Protein AF-A0A833ZMR7-F1 (afdb_monomer_lite)

InterPro domains:
  IPR009828 CYRIA/CYRIB, Rac1 binding domain [PF07159] (13-97)
  IPR039789 CYFIP-related Rac1 interactor [PTHR12422] (12-101)

Structure (mmCIF, N/CA/C/O backbone):
data_AF-A0A833ZMR7-F1
#
_entry.id   AF-A0A833ZMR7-F1
#
loop_
_atom_site.group_PDB
_atom_site.id
_atom_site.type_symbol
_atom_site.label_atom_id
_atom_site.label_alt_id
_atom_site.label_comp_id
_atom_site.label_asym_id
_atom_site.label_entity_id
_atom_site.label_seq_id
_atom_site.pdbx_PDB_ins_code
_atom_site.Cartn_x
_atom_site.Cartn_y
_atom_site.Cartn_z
_atom_site.occupancy
_atom_site.B_iso_or_equiv
_atom_site.auth_seq_id
_atom_site.auth_comp_id
_atom_site.auth_asym_id
_atom_site.auth_atom_id
_atom_site.pdbx_PDB_model_num
ATOM 1 N N . MET A 1 1 ? -14.066 -38.125 15.976 1.00 39.22 1 MET A N 1
ATOM 2 C CA . MET A 1 1 ? -12.750 -37.882 15.349 1.00 39.22 1 MET A CA 1
ATOM 3 C C . MET A 1 1 ? -12.766 -36.469 14.788 1.00 39.22 1 MET A C 1
ATOM 5 O O . MET A 1 1 ? -13.268 -36.261 13.694 1.00 39.22 1 MET A O 1
ATOM 9 N N . CYS A 1 2 ? -12.349 -35.480 15.581 1.00 38.41 2 CYS A N 1
ATOM 10 C CA . CYS A 1 2 ? -12.298 -34.091 15.128 1.00 38.41 2 CYS A CA 1
ATOM 11 C C . CYS A 1 2 ? -11.053 -33.924 14.257 1.00 38.41 2 CYS A C 1
ATOM 13 O O . CYS A 1 2 ? -9.941 -33.856 14.776 1.00 38.41 2 CYS A O 1
ATOM 15 N N . GLY A 1 3 ? -11.242 -33.930 12.938 1.00 41.03 3 GLY A N 1
ATOM 16 C CA . GLY A 1 3 ? -10.192 -33.584 11.991 1.00 41.03 3 GLY A CA 1
ATOM 17 C C . GLY A 1 3 ? -9.823 -32.121 12.186 1.00 41.03 3 GLY A C 1
ATOM 18 O O . GLY A 1 3 ? -10.593 -31.234 11.832 1.00 41.03 3 GLY A O 1
ATOM 19 N N . VAL A 1 4 ? -8.668 -31.879 12.796 1.00 49.50 4 VAL A N 1
ATOM 20 C CA . VAL A 1 4 ? -8.034 -30.562 12.812 1.00 49.50 4 VAL A CA 1
ATOM 21 C C . VAL A 1 4 ? -7.742 -30.169 11.361 1.00 49.50 4 VAL A C 1
ATOM 23 O O . VAL A 1 4 ? -7.009 -30.890 10.686 1.00 49.50 4 VAL A O 1
ATOM 26 N N . PRO A 1 5 ? -8.319 -29.079 10.828 1.00 48.12 5 PRO A N 1
ATOM 27 C CA . PRO A 1 5 ? -7.970 -28.630 9.496 1.00 48.12 5 PRO A CA 1
ATOM 28 C C . PRO A 1 5 ? -6.562 -28.038 9.562 1.00 48.12 5 PRO A C 1
ATOM 30 O O . PRO A 1 5 ? -6.267 -27.127 10.334 1.00 48.12 5 PRO A O 1
ATOM 33 N N . HIS A 1 6 ? -5.675 -28.613 8.764 1.00 45.72 6 HIS A N 1
ATOM 34 C CA . HIS A 1 6 ? -4.319 -28.139 8.562 1.00 45.72 6 HIS A CA 1
ATOM 35 C C . HIS A 1 6 ? -4.414 -26.722 7.970 1.00 45.72 6 HIS A C 1
ATOM 37 O O . HIS A 1 6 ? -5.144 -26.548 6.989 1.00 45.72 6 HIS A O 1
ATOM 43 N N . PRO A 1 7 ? -3.728 -25.702 8.514 1.00 48.50 7 PRO A N 1
ATOM 44 C CA . PRO A 1 7 ? -3.790 -24.377 7.924 1.00 48.50 7 PRO A CA 1
ATOM 45 C C . PRO A 1 7 ? -2.992 -24.397 6.613 1.00 48.50 7 PRO A C 1
ATOM 47 O O . PRO A 1 7 ? -1.795 -24.702 6.640 1.00 48.50 7 PRO A O 1
ATOM 50 N N . PRO A 1 8 ? -3.586 -24.061 5.452 1.00 45.00 8 PRO A N 1
ATOM 51 C CA . PRO A 1 8 ? -2.768 -23.606 4.347 1.00 45.00 8 PRO A CA 1
ATOM 52 C C . PRO A 1 8 ? -2.078 -22.325 4.817 1.00 45.00 8 PRO A C 1
ATOM 54 O O . PRO A 1 8 ? -2.690 -21.453 5.434 1.00 45.00 8 PRO A O 1
ATOM 57 N N . MET A 1 9 ? -0.781 -22.227 4.546 1.00 44.62 9 MET A N 1
ATOM 58 C CA . MET A 1 9 ? 0.060 -21.056 4.783 1.00 44.62 9 MET A CA 1
ATOM 59 C C . MET A 1 9 ? -0.340 -19.925 3.813 1.00 44.62 9 MET A C 1
ATOM 61 O O . MET A 1 9 ? 0.447 -19.446 3.004 1.00 44.62 9 MET A O 1
ATOM 65 N N . SER A 1 10 ? -1.614 -19.544 3.832 1.00 43.25 10 SER A N 1
ATOM 66 C CA . SER A 1 10 ? -2.169 -18.406 3.127 1.00 43.25 10 SER A CA 1
ATOM 67 C C . SER A 1 10 ? -2.203 -17.258 4.118 1.00 43.25 10 SER A C 1
ATOM 69 O O . SER A 1 10 ? -3.093 -17.174 4.963 1.00 43.25 10 SER A O 1
ATOM 71 N N . PHE A 1 11 ? -1.216 -16.374 4.002 1.00 44.28 11 PHE A N 1
ATOM 72 C CA . PHE A 1 11 ? -1.238 -15.018 4.542 1.00 44.28 11 PHE A CA 1
ATOM 73 C C . PHE A 1 11 ? -2.328 -14.217 3.805 1.00 44.28 11 PHE A C 1
ATOM 75 O O . PHE A 1 11 ? -2.063 -13.279 3.065 1.00 44.28 11 PHE A O 1
ATOM 82 N N . LEU A 1 12 ? -3.574 -14.667 3.915 1.00 45.09 12 LEU A N 1
ATOM 83 C CA . LEU A 1 12 ? -4.746 -13.896 3.557 1.00 45.09 12 LEU A CA 1
ATOM 84 C C . LEU A 1 12 ? -5.194 -13.229 4.854 1.00 45.09 12 LEU A C 1
ATOM 86 O O . LEU A 1 12 ? -5.397 -13.938 5.844 1.00 45.09 12 LEU A O 1
ATOM 90 N N . PRO A 1 13 ? -5.386 -11.900 4.887 1.00 42.31 13 PRO A N 1
ATOM 91 C CA . PRO A 1 13 ? -6.137 -11.268 5.955 1.00 42.31 13 PRO A CA 1
ATOM 92 C C . PRO A 1 13 ? -7.610 -11.646 5.753 1.00 42.31 13 PRO A C 1
ATOM 94 O O . PRO A 1 13 ? -8.444 -10.851 5.325 1.00 42.31 13 PRO A O 1
ATOM 97 N N . SER A 1 14 ? -7.930 -12.913 5.999 1.00 44.56 14 SER A N 1
ATOM 98 C CA . SER A 1 14 ? -9.295 -13.383 6.098 1.00 44.56 14 SER A CA 1
ATOM 99 C C . SER A 1 14 ? -9.947 -12.647 7.262 1.00 44.56 14 SER A C 1
ATOM 101 O O . SER A 1 14 ? -9.350 -12.444 8.320 1.00 44.56 14 SER A O 1
ATOM 103 N N . ARG A 1 15 ? -11.201 -12.265 7.039 1.00 44.72 15 ARG A N 1
ATOM 104 C CA . ARG A 1 15 ? -12.160 -11.579 7.921 1.00 44.72 15 ARG A CA 1
ATOM 105 C C . ARG A 1 15 ? -12.158 -12.007 9.407 1.00 44.72 15 ARG A C 1
ATOM 107 O O . ARG A 1 15 ? -12.680 -11.277 10.241 1.00 44.72 15 ARG A O 1
ATOM 114 N N . GLU A 1 16 ? -11.548 -13.140 9.742 1.00 43.72 16 GLU A N 1
ATOM 115 C CA . GLU A 1 16 ? -11.330 -13.662 11.096 1.00 43.72 16 GLU A CA 1
ATOM 116 C C . GLU A 1 16 ? -10.379 -12.824 11.971 1.00 43.72 16 GLU A C 1
ATOM 118 O O . GLU A 1 16 ? -10.527 -12.828 13.193 1.00 43.72 16 GLU A O 1
ATOM 123 N N . TYR A 1 17 ? -9.465 -12.032 11.393 1.00 47.81 17 TYR A N 1
ATOM 124 C CA . TYR A 1 17 ? -8.554 -11.189 12.191 1.00 47.81 17 TYR A CA 1
ATOM 125 C C . TYR A 1 17 ? -9.291 -10.088 12.980 1.00 47.81 17 TYR A C 1
ATOM 127 O O . TYR A 1 17 ? -8.854 -9.679 14.055 1.00 47.81 17 TYR A O 1
ATOM 135 N N . ARG A 1 18 ? -10.456 -9.649 12.481 1.00 43.94 18 ARG A N 1
ATOM 136 C CA . ARG A 1 18 ? -11.278 -8.580 13.076 1.00 43.94 18 ARG A CA 1
ATOM 137 C C . ARG A 1 18 ? -12.052 -9.033 14.320 1.00 43.94 18 ARG A C 1
ATOM 139 O O . ARG A 1 18 ? -12.535 -8.191 15.062 1.00 43.94 18 ARG A O 1
ATOM 146 N N . SER A 1 19 ? -12.177 -10.345 14.550 1.00 47.22 19 SER A N 1
ATOM 147 C CA . SER A 1 19 ? -12.944 -10.888 15.682 1.00 47.22 19 SER A CA 1
ATOM 148 C C . SER A 1 19 ? -12.088 -11.212 16.911 1.00 47.22 19 SER A C 1
ATOM 150 O O . SER A 1 19 ? -12.650 -11.479 17.970 1.00 47.22 19 SER A O 1
ATOM 152 N N . ARG A 1 20 ? -10.749 -11.207 16.794 1.00 50.31 20 ARG A N 1
ATOM 153 C CA . ARG A 1 20 ? -9.830 -11.460 17.924 1.00 50.31 20 ARG A CA 1
ATOM 154 C C . ARG A 1 20 ? -9.206 -10.206 18.531 1.00 50.31 20 ARG A C 1
ATOM 156 O O . ARG A 1 20 ? -8.735 -10.271 19.660 1.00 50.31 20 ARG A O 1
ATOM 163 N N . PHE A 1 21 ? -9.208 -9.086 17.813 1.00 52.56 21 PHE A N 1
ATOM 164 C CA . PHE A 1 21 ? -8.584 -7.842 18.256 1.00 52.56 21 PHE A CA 1
ATOM 165 C C . PHE A 1 21 ? -9.627 -6.728 18.324 1.00 52.56 21 PHE A C 1
ATOM 167 O O . PHE A 1 21 ? -9.876 -6.030 17.348 1.00 52.56 21 PHE A O 1
ATOM 174 N N . THR A 1 22 ? -10.252 -6.586 19.491 1.00 54.78 22 THR A N 1
ATOM 175 C CA . THR A 1 22 ? -11.238 -5.531 19.783 1.00 54.78 22 THR A CA 1
ATOM 176 C C . THR A 1 22 ? -10.581 -4.221 20.237 1.00 54.78 22 THR A C 1
ATOM 178 O O . THR A 1 22 ? -11.261 -3.208 20.349 1.00 54.78 22 THR A O 1
ATOM 181 N N . ASN A 1 23 ? -9.268 -4.227 20.497 1.00 68.31 23 ASN A N 1
ATOM 182 C CA . ASN A 1 23 ? -8.525 -3.053 20.957 1.00 68.31 23 ASN A CA 1
ATOM 183 C C . ASN A 1 23 ? -8.034 -2.202 19.780 1.00 68.31 23 ASN A C 1
ATOM 185 O O . ASN A 1 23 ? -7.192 -2.646 18.994 1.00 68.31 23 ASN A O 1
ATOM 189 N N . GLU A 1 24 ? -8.501 -0.953 19.711 1.00 73.62 24 GLU A N 1
ATOM 190 C CA . GLU A 1 24 ? -8.081 0.050 18.719 1.00 73.62 24 GLU A CA 1
ATOM 191 C C . GLU A 1 24 ? -6.561 0.264 18.671 1.00 73.62 24 GLU A C 1
ATOM 193 O O . GLU A 1 24 ? -5.993 0.443 17.590 1.00 73.62 24 GLU A O 1
ATOM 198 N N . GLU A 1 25 ? -5.876 0.190 19.816 1.00 78.44 25 GLU A N 1
ATOM 199 C CA . GLU A 1 25 ? -4.413 0.298 19.879 1.00 78.44 25 GLU A CA 1
ATOM 200 C C . GLU A 1 25 ? -3.723 -0.849 19.137 1.00 78.44 25 GLU A C 1
ATOM 202 O O . GLU A 1 25 ? -2.791 -0.629 18.358 1.00 78.44 25 GLU A O 1
ATOM 207 N N . THR A 1 26 ? -4.208 -2.080 19.318 1.00 83.69 26 THR A N 1
ATOM 208 C CA . THR A 1 26 ? -3.646 -3.248 18.635 1.00 83.69 26 THR A CA 1
ATOM 209 C C . THR A 1 26 ? -3.928 -3.198 17.140 1.00 83.69 26 THR A C 1
ATOM 211 O O . THR A 1 26 ? -3.043 -3.503 16.345 1.00 83.69 26 THR A O 1
ATOM 214 N N . VAL A 1 27 ? -5.123 -2.750 16.743 1.00 81.69 27 VAL A N 1
ATOM 215 C CA . VAL A 1 27 ? -5.462 -2.544 15.328 1.00 81.69 27 VAL A CA 1
ATOM 216 C C . VAL A 1 27 ? -4.528 -1.504 14.709 1.00 81.69 27 VAL A C 1
ATOM 218 O O . VAL A 1 27 ? -3.902 -1.781 13.687 1.00 81.69 27 VAL A O 1
ATOM 221 N N . SER A 1 28 ? -4.346 -0.353 15.358 1.00 84.31 28 SER A N 1
ATOM 222 C CA . SER A 1 28 ? -3.438 0.706 14.896 1.00 84.31 28 SER A CA 1
ATOM 223 C C . SER A 1 28 ? -1.994 0.220 14.758 1.00 84.31 28 SER A C 1
ATOM 225 O O . SER A 1 28 ? -1.319 0.537 13.774 1.00 84.31 28 SER A O 1
ATOM 227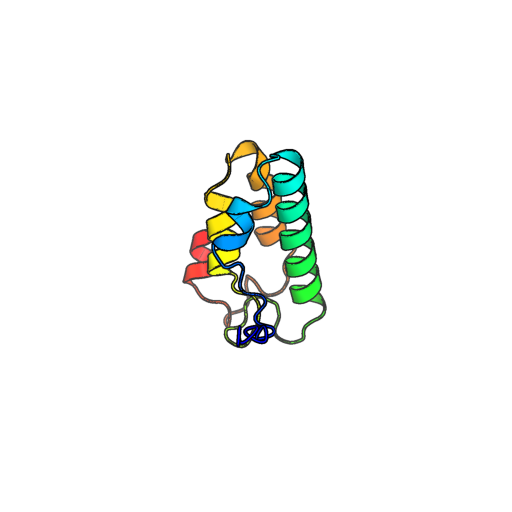 N N . PHE A 1 29 ? -1.518 -0.590 15.707 1.00 87.06 29 PHE A N 1
ATOM 228 C CA . PHE A 1 29 ? -0.202 -1.217 15.630 1.00 87.06 29 PHE A CA 1
ATOM 229 C C . PHE A 1 29 ? -0.104 -2.189 14.448 1.00 87.06 29 PHE A C 1
ATOM 231 O O . PHE A 1 29 ? 0.822 -2.087 13.643 1.00 87.06 29 PHE A O 1
ATOM 238 N N . CYS A 1 30 ? -1.083 -3.081 14.280 1.00 87.19 30 CYS A N 1
ATOM 239 C CA . CYS A 1 30 ? -1.117 -4.026 13.168 1.00 87.19 30 CYS A CA 1
ATOM 240 C C . CYS A 1 30 ? -1.154 -3.325 11.804 1.00 87.19 30 CYS A C 1
ATOM 242 O O . CYS A 1 30 ? -0.464 -3.768 10.890 1.00 87.19 30 CYS A O 1
ATOM 244 N N . LEU A 1 31 ? -1.891 -2.220 11.660 1.00 88.31 31 LEU A N 1
ATOM 245 C CA . LEU A 1 31 ? -1.930 -1.438 10.418 1.00 88.31 31 LEU A CA 1
ATOM 246 C C . LEU A 1 31 ? -0.562 -0.835 10.084 1.00 88.31 31 LEU A C 1
ATOM 248 O O . LEU A 1 31 ? -0.112 -0.924 8.941 1.00 88.31 31 LEU A O 1
ATOM 252 N N . ARG A 1 32 ? 0.126 -0.269 11.084 1.00 90.69 32 ARG A N 1
ATOM 253 C CA . ARG A 1 32 ? 1.488 0.268 10.928 1.00 90.69 32 ARG A CA 1
ATOM 254 C C . ARG A 1 32 ? 2.479 -0.825 10.537 1.00 90.69 32 ARG A C 1
ATOM 256 O O . ARG A 1 32 ? 3.250 -0.633 9.601 1.00 90.69 32 ARG A O 1
ATOM 263 N N . VAL A 1 33 ? 2.426 -1.978 11.207 1.00 91.19 33 VAL A N 1
ATOM 264 C CA . VAL A 1 33 ? 3.277 -3.136 10.891 1.00 91.19 33 VAL A CA 1
ATOM 265 C C . VAL A 1 33 ? 2.985 -3.656 9.484 1.00 91.19 33 VAL A C 1
ATOM 267 O O . VAL A 1 33 ? 3.918 -3.885 8.721 1.00 91.19 33 VAL A O 1
ATOM 270 N N . MET A 1 34 ? 1.711 -3.777 9.103 1.00 90.44 34 MET A N 1
ATOM 271 C CA . MET A 1 34 ? 1.307 -4.216 7.765 1.00 90.44 34 MET A CA 1
ATOM 272 C C . MET A 1 34 ? 1.906 -3.308 6.686 1.00 90.44 34 MET A C 1
ATOM 274 O O . MET A 1 34 ? 2.536 -3.795 5.751 1.00 90.44 34 MET A O 1
ATOM 278 N N . VAL A 1 35 ? 1.766 -1.990 6.835 1.00 92.19 35 VAL A N 1
ATOM 279 C CA . VAL A 1 35 ? 2.294 -1.003 5.881 1.00 92.19 35 VAL A CA 1
ATOM 280 C C . VAL A 1 35 ? 3.821 -1.015 5.847 1.00 92.19 35 VAL A C 1
ATOM 282 O O . VAL A 1 35 ? 4.403 -1.011 4.765 1.00 92.19 35 VAL A O 1
ATOM 285 N N . GLY A 1 36 ? 4.477 -1.104 7.006 1.00 92.69 36 GLY A N 1
ATOM 286 C CA . GLY A 1 36 ? 5.935 -1.188 7.092 1.00 92.69 36 GLY A CA 1
ATOM 287 C C . GLY A 1 36 ? 6.500 -2.424 6.387 1.00 92.69 36 GLY A C 1
ATOM 288 O O . GLY A 1 36 ? 7.461 -2.312 5.628 1.00 92.69 36 GLY A O 1
ATOM 289 N N . VAL A 1 37 ? 5.872 -3.590 6.569 1.00 91.75 37 VAL A N 1
ATOM 290 C CA . VAL A 1 37 ? 6.281 -4.832 5.894 1.00 91.75 37 VAL A CA 1
ATOM 291 C C . VAL A 1 37 ? 6.035 -4.753 4.386 1.00 91.75 37 VAL A C 1
ATOM 293 O O . VAL A 1 37 ? 6.880 -5.215 3.627 1.00 91.75 37 VAL A O 1
ATOM 296 N N . ILE A 1 38 ? 4.935 -4.137 3.935 1.00 91.38 38 ILE A N 1
ATOM 297 C CA . ILE A 1 38 ? 4.668 -3.913 2.502 1.00 91.38 38 ILE A CA 1
ATOM 298 C C . ILE A 1 38 ? 5.768 -3.056 1.874 1.00 91.38 38 ILE A C 1
ATOM 300 O O . ILE A 1 38 ? 6.305 -3.432 0.835 1.00 91.38 38 ILE A O 1
ATOM 304 N N . ILE A 1 39 ? 6.117 -1.928 2.502 1.00 93.00 39 ILE A N 1
ATOM 305 C CA . ILE A 1 39 ? 7.168 -1.028 2.006 1.00 93.00 39 ILE A CA 1
ATOM 306 C C . ILE A 1 39 ? 8.503 -1.770 1.962 1.00 93.00 39 ILE A C 1
ATOM 308 O O . ILE A 1 39 ? 9.173 -1.762 0.934 1.00 93.00 39 ILE A O 1
ATOM 312 N N . LEU A 1 40 ? 8.872 -2.466 3.040 1.00 92.69 40 LEU A N 1
ATOM 313 C CA . LEU A 1 40 ? 10.109 -3.241 3.078 1.00 92.69 40 LEU A CA 1
ATOM 314 C C . LEU A 1 40 ? 10.137 -4.301 1.970 1.00 92.69 40 LEU A C 1
ATOM 316 O O . LEU A 1 40 ? 11.118 -4.387 1.235 1.00 92.69 40 LEU A O 1
ATOM 320 N N . TYR A 1 41 ? 9.053 -5.068 1.821 1.00 90.75 41 TYR A N 1
ATOM 321 C CA . TYR A 1 41 ? 8.919 -6.086 0.782 1.00 90.75 41 TYR A CA 1
ATOM 322 C C . TYR A 1 41 ? 9.062 -5.484 -0.618 1.00 90.75 41 TYR A C 1
ATOM 324 O O . TYR A 1 41 ? 9.745 -6.051 -1.467 1.00 90.75 41 TYR A O 1
ATOM 332 N N . ASP A 1 42 ? 8.465 -4.315 -0.846 1.00 91.81 42 ASP A N 1
ATOM 333 C CA . ASP A 1 42 ? 8.549 -3.615 -2.121 1.00 91.81 42 ASP A CA 1
ATOM 334 C C . ASP A 1 42 ? 9.980 -3.204 -2.492 1.00 91.81 42 ASP A C 1
ATOM 336 O O . ASP A 1 42 ? 10.319 -3.177 -3.672 1.00 91.81 42 ASP A O 1
ATOM 340 N N . HIS A 1 43 ? 10.832 -2.923 -1.504 1.00 89.56 43 HIS A N 1
ATOM 341 C CA . HIS A 1 43 ? 12.240 -2.586 -1.730 1.00 89.56 43 HIS A CA 1
ATOM 342 C C . HIS A 1 43 ? 13.145 -3.810 -1.893 1.00 89.56 43 HIS A C 1
ATOM 344 O O . HIS A 1 43 ? 14.063 -3.772 -2.711 1.00 89.56 43 HIS A O 1
ATOM 350 N N . VAL A 1 44 ? 12.909 -4.885 -1.133 1.00 92.00 44 VAL A N 1
ATOM 351 C CA . VAL A 1 44 ? 13.778 -6.081 -1.143 1.00 92.00 44 VAL A CA 1
ATOM 352 C C . VAL A 1 44 ? 13.428 -7.078 -2.246 1.00 92.00 44 VAL A C 1
ATOM 354 O O . VAL A 1 44 ? 14.299 -7.820 -2.697 1.00 92.00 44 VAL A O 1
ATOM 357 N N . HIS A 1 45 ? 12.164 -7.138 -2.672 1.00 86.38 45 HIS A N 1
ATOM 358 C CA . HIS A 1 45 ? 11.722 -8.100 -3.672 1.00 86.38 45 HIS A CA 1
ATOM 359 C C . HIS A 1 45 ? 11.961 -7.551 -5.088 1.00 86.38 45 HIS A C 1
ATOM 361 O O . HIS A 1 45 ? 11.546 -6.429 -5.378 1.00 86.38 45 HIS A O 1
ATOM 367 N N . PRO A 1 46 ? 12.557 -8.327 -6.013 1.00 85.44 46 PRO A N 1
ATOM 368 C CA . PRO A 1 46 ? 12.966 -7.818 -7.326 1.00 85.44 46 PRO A CA 1
ATOM 369 C C . PRO A 1 46 ? 11.803 -7.343 -8.206 1.00 85.44 46 PRO A C 1
ATOM 371 O O . PRO A 1 46 ? 12.007 -6.482 -9.051 1.00 85.44 46 PRO A O 1
ATOM 374 N N . VAL A 1 47 ? 10.595 -7.889 -8.013 1.00 84.50 47 VAL A N 1
ATOM 375 C CA . VAL A 1 47 ? 9.380 -7.443 -8.729 1.00 84.50 47 VAL A CA 1
ATOM 376 C C . VAL A 1 47 ? 8.499 -6.485 -7.915 1.00 84.50 47 VAL A C 1
ATOM 378 O O . VAL A 1 47 ? 7.494 -6.001 -8.424 1.00 84.50 47 VAL A O 1
ATOM 381 N N . GLY A 1 48 ? 8.833 -6.239 -6.645 1.00 88.12 48 GLY A N 1
ATOM 382 C CA . GLY A 1 48 ? 8.048 -5.388 -5.750 1.00 88.12 48 GLY A CA 1
ATOM 383 C C . GLY A 1 48 ? 6.773 -6.014 -5.172 1.00 88.12 48 GLY A C 1
ATOM 384 O O . GLY A 1 48 ? 6.369 -7.133 -5.503 1.00 88.12 48 GLY A O 1
ATOM 385 N N . ALA A 1 49 ? 6.122 -5.257 -4.287 1.00 88.56 49 ALA A N 1
ATOM 386 C CA . ALA A 1 49 ? 4.885 -5.636 -3.606 1.00 88.56 49 ALA A CA 1
ATOM 387 C C . ALA A 1 49 ? 3.650 -5.511 -4.511 1.00 88.56 49 ALA A C 1
ATOM 389 O O . ALA A 1 49 ? 2.638 -6.166 -4.259 1.00 88.56 49 ALA A O 1
ATOM 390 N N . PHE A 1 50 ? 3.737 -4.688 -5.560 1.00 85.81 50 PHE A N 1
ATOM 391 C CA . PHE A 1 50 ? 2.624 -4.318 -6.440 1.00 85.81 50 PHE A CA 1
ATOM 392 C C . PHE A 1 50 ? 2.485 -5.188 -7.697 1.00 85.81 50 PHE A C 1
ATOM 394 O O . PHE A 1 50 ? 1.503 -5.051 -8.437 1.00 85.81 50 PHE A O 1
ATOM 401 N N . ALA A 1 51 ? 3.434 -6.097 -7.939 1.00 85.19 51 ALA A N 1
ATOM 402 C CA . ALA A 1 51 ? 3.355 -7.047 -9.039 1.00 85.19 51 ALA A CA 1
ATOM 403 C C . ALA A 1 51 ? 2.167 -8.004 -8.868 1.00 85.19 51 ALA A C 1
ATOM 405 O O . ALA A 1 51 ? 1.844 -8.438 -7.766 1.00 85.19 51 ALA A O 1
ATOM 4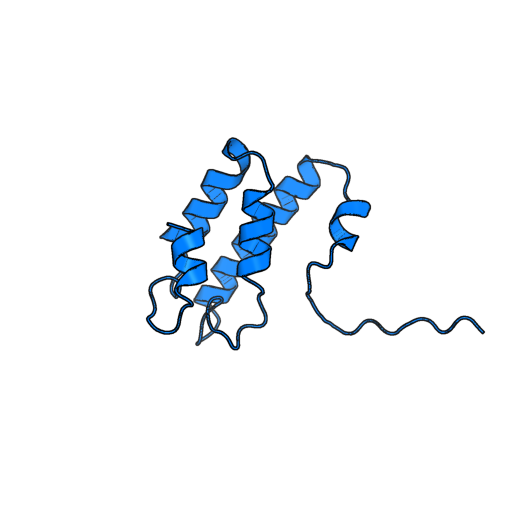06 N N . LYS A 1 52 ? 1.548 -8.423 -9.978 1.00 75.88 52 LYS A N 1
ATOM 407 C CA . LYS A 1 52 ? 0.442 -9.406 -9.958 1.00 75.88 52 LYS A CA 1
ATOM 408 C C . LYS A 1 52 ? 0.854 -10.775 -9.404 1.00 75.88 52 LYS A C 1
ATOM 410 O O . LYS A 1 52 ? 0.002 -11.528 -8.952 1.00 75.88 52 LYS A O 1
ATOM 415 N N . THR A 1 53 ? 2.141 -11.097 -9.484 1.00 77.50 53 THR A N 1
ATOM 416 C CA . THR A 1 53 ? 2.747 -12.321 -8.945 1.00 77.50 53 THR A CA 1
ATOM 417 C C . THR A 1 53 ? 3.134 -12.191 -7.471 1.00 77.50 53 THR A C 1
ATOM 419 O O . THR A 1 53 ? 3.566 -13.174 -6.869 1.00 77.50 53 THR A O 1
ATOM 422 N N . SER A 1 54 ? 2.994 -10.997 -6.884 1.00 80.75 54 SER A N 1
ATOM 423 C CA . SER A 1 54 ? 3.227 -10.766 -5.463 1.00 80.75 54 SER A CA 1
ATOM 424 C C . SER A 1 54 ? 2.250 -11.590 -4.631 1.00 80.75 54 SER A C 1
ATOM 426 O O . SER A 1 54 ? 1.072 -11.720 -4.963 1.00 80.75 54 SER A O 1
ATOM 428 N N . LYS A 1 55 ? 2.732 -12.120 -3.506 1.00 80.44 55 LYS A N 1
ATOM 429 C CA . LYS A 1 55 ? 1.875 -12.797 -2.520 1.00 80.44 55 LYS A CA 1
ATOM 430 C C . LYS A 1 55 ? 1.081 -11.811 -1.654 1.00 80.44 55 LYS A C 1
ATOM 432 O O . LYS A 1 55 ? 0.298 -12.245 -0.815 1.00 80.44 55 LYS A O 1
ATOM 437 N N . ILE A 1 56 ? 1.302 -10.505 -1.824 1.00 85.38 56 ILE A N 1
ATOM 438 C CA . ILE A 1 56 ? 0.656 -9.452 -1.040 1.00 85.38 56 ILE A CA 1
ATOM 439 C C . ILE A 1 56 ? -0.634 -9.009 -1.733 1.00 85.38 56 ILE A C 1
ATOM 441 O O . ILE A 1 56 ? -0.610 -8.487 -2.849 1.00 85.38 56 ILE A O 1
ATOM 445 N N . ASP A 1 57 ? -1.763 -9.139 -1.035 1.00 86.94 57 ASP A N 1
ATOM 446 C CA . ASP A 1 57 ? -3.045 -8.617 -1.510 1.00 86.94 57 ASP A CA 1
ATOM 447 C C . ASP A 1 57 ? -3.157 -7.104 -1.264 1.00 86.94 57 ASP A C 1
ATOM 449 O O . ASP A 1 57 ? -3.807 -6.630 -0.330 1.00 86.94 57 ASP A O 1
ATOM 453 N N . MET A 1 58 ? -2.510 -6.313 -2.125 1.00 87.56 58 MET A N 1
ATOM 454 C CA . MET A 1 58 ? -2.489 -4.856 -1.967 1.00 87.56 58 MET A CA 1
ATOM 455 C C . MET A 1 58 ? -3.881 -4.216 -1.997 1.00 87.56 58 MET A C 1
ATOM 457 O O . MET A 1 58 ? -4.122 -3.230 -1.301 1.00 87.56 58 MET A O 1
ATOM 461 N N . LYS A 1 59 ? -4.822 -4.772 -2.769 1.00 87.50 59 LYS A N 1
ATOM 462 C CA . LYS A 1 59 ? -6.195 -4.247 -2.822 1.00 87.50 59 LYS A CA 1
ATOM 463 C C . LYS A 1 59 ? -6.895 -4.388 -1.471 1.00 87.50 59 LYS A C 1
ATOM 465 O O . LYS A 1 59 ? -7.503 -3.421 -1.011 1.00 87.50 59 LYS A O 1
ATOM 470 N N . GLY A 1 60 ? -6.797 -5.554 -0.833 1.00 87.94 60 GLY A N 1
ATOM 471 C CA . GLY A 1 60 ? -7.330 -5.797 0.503 1.00 87.94 60 GLY A CA 1
ATOM 472 C C . GLY A 1 60 ? -6.660 -4.918 1.545 1.00 87.94 60 GLY A C 1
ATOM 473 O O . GLY A 1 60 ? -7.362 -4.271 2.316 1.00 87.94 60 GLY A O 1
ATOM 474 N N . CYS A 1 61 ? -5.331 -4.788 1.512 1.00 89.31 61 CYS A N 1
ATOM 475 C CA . CYS A 1 61 ? -4.598 -3.911 2.428 1.00 89.31 61 CYS A CA 1
ATOM 476 C C . CYS A 1 61 ? -5.068 -2.450 2.349 1.00 89.31 61 CYS A C 1
ATOM 478 O O . CYS A 1 61 ? -5.366 -1.843 3.377 1.00 89.31 61 CYS A O 1
ATOM 480 N N . ILE A 1 62 ? -5.203 -1.888 1.141 1.00 89.62 62 ILE A N 1
ATOM 481 C CA . ILE A 1 62 ? -5.684 -0.507 0.967 1.00 89.62 62 ILE A CA 1
ATOM 482 C C . ILE A 1 62 ? -7.148 -0.385 1.398 1.00 89.62 62 ILE A C 1
ATOM 484 O O . ILE A 1 62 ? -7.527 0.612 2.005 1.00 89.62 62 ILE A O 1
ATOM 488 N N . LYS A 1 63 ? -7.979 -1.397 1.125 1.00 89.44 63 LYS A N 1
ATOM 489 C CA . LYS A 1 63 ? -9.378 -1.410 1.568 1.00 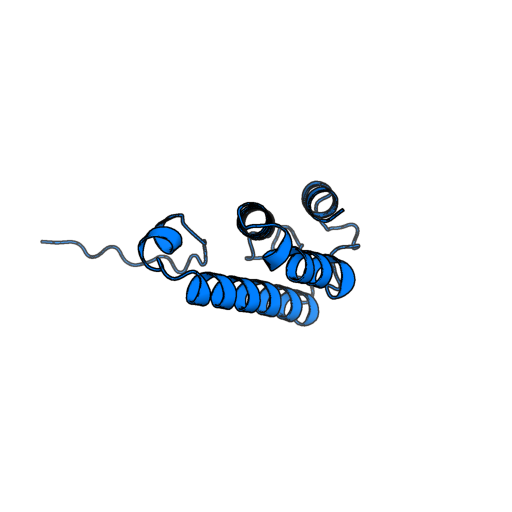89.44 63 LYS A CA 1
ATOM 490 C C . LYS A 1 63 ? -9.491 -1.416 3.092 1.00 89.44 63 LYS A C 1
ATOM 492 O O . LYS A 1 63 ? -10.307 -0.677 3.625 1.00 89.44 63 LYS A O 1
ATOM 497 N N . VAL A 1 64 ? -8.660 -2.201 3.777 1.00 87.62 64 VAL A N 1
ATOM 498 C CA . VAL A 1 64 ? -8.596 -2.233 5.244 1.00 87.62 64 VAL A CA 1
ATOM 499 C C . VAL A 1 64 ? -8.174 -0.872 5.792 1.00 87.62 64 VAL A C 1
ATOM 501 O O . VAL A 1 64 ? -8.797 -0.397 6.731 1.00 87.62 64 VAL A O 1
ATOM 504 N N . LEU A 1 65 ? -7.184 -0.212 5.182 1.00 87.88 65 LEU A N 1
ATOM 505 C CA . LEU A 1 65 ? -6.798 1.148 5.571 1.00 87.88 65 LEU A CA 1
ATOM 506 C C . LEU A 1 65 ? -7.951 2.138 5.369 1.00 87.88 65 LEU A C 1
ATOM 508 O O . LEU A 1 65 ? -8.246 2.904 6.273 1.00 87.88 65 LEU A O 1
ATOM 512 N N . LYS A 1 66 ? -8.652 2.091 4.231 1.00 86.94 66 LYS A N 1
ATOM 513 C CA . LYS A 1 66 ? -9.801 2.972 3.953 1.00 86.94 66 LYS A CA 1
ATOM 514 C C . LYS A 1 66 ? -11.033 2.710 4.834 1.00 86.94 66 LYS A C 1
ATOM 516 O O . LYS A 1 66 ? -11.897 3.575 4.896 1.00 86.94 66 LYS A O 1
ATOM 521 N N . ASP A 1 67 ? -11.129 1.550 5.487 1.00 87.50 67 ASP A N 1
ATOM 522 C CA . ASP A 1 67 ? -12.197 1.223 6.454 1.00 87.50 67 ASP A CA 1
ATOM 523 C C . ASP A 1 67 ? -11.978 1.901 7.822 1.00 87.50 67 ASP A C 1
ATOM 525 O O . ASP A 1 67 ? -12.870 1.907 8.665 1.00 87.50 67 ASP A O 1
ATOM 529 N N . GLN A 1 68 ? -10.785 2.447 8.064 1.00 85.06 68 GLN A N 1
ATOM 530 C CA . GLN A 1 68 ? -10.406 3.106 9.314 1.00 85.06 68 GLN A CA 1
ATOM 531 C C . GLN A 1 68 ? -10.632 4.623 9.243 1.00 85.06 68 GLN A C 1
ATOM 533 O O . GLN A 1 68 ? -10.684 5.187 8.147 1.00 85.06 68 GLN A O 1
ATOM 538 N N . PRO A 1 69 ? -10.732 5.318 10.394 1.00 85.00 69 PRO A N 1
ATOM 539 C CA . PRO A 1 69 ? -10.874 6.769 10.412 1.00 85.00 69 PRO A CA 1
ATOM 540 C C . PRO A 1 69 ? -9.706 7.445 9.669 1.00 85.00 69 PRO A C 1
ATOM 542 O O . PRO A 1 69 ? -8.544 7.156 9.979 1.00 85.00 69 PRO A O 1
ATOM 545 N N . PRO A 1 70 ? -9.985 8.365 8.722 1.00 81.31 70 PRO A N 1
ATOM 546 C CA . PRO A 1 70 ? -8.981 8.918 7.810 1.00 81.31 70 PRO A CA 1
ATOM 547 C C . PRO A 1 70 ? -7.809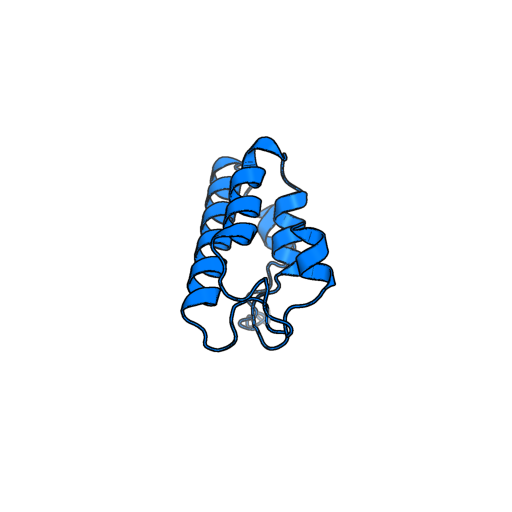 9.566 8.553 1.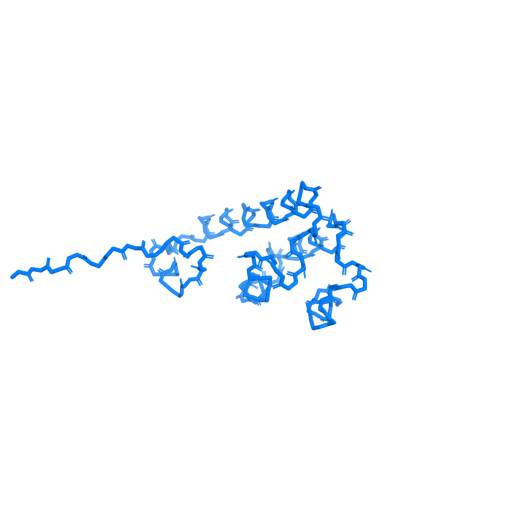00 81.31 70 PRO A C 1
ATOM 549 O O . PRO A 1 70 ? -6.658 9.328 8.199 1.00 81.31 70 PRO A O 1
ATOM 552 N N . ASN A 1 71 ? -8.089 10.254 9.664 1.00 83.56 71 ASN A N 1
AT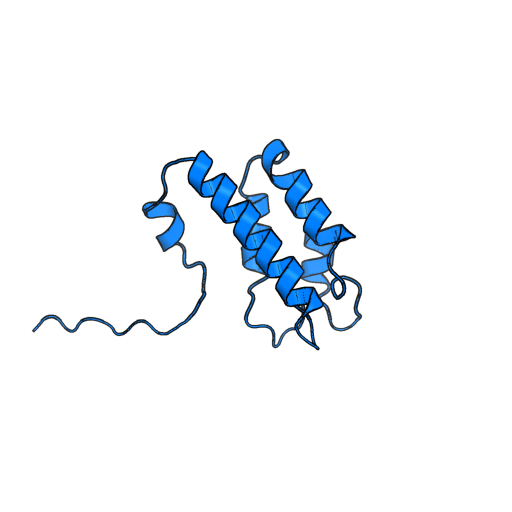OM 553 C CA . ASN A 1 71 ? -7.086 10.912 10.505 1.00 83.56 71 ASN A CA 1
ATOM 554 C C . ASN A 1 71 ? -5.978 9.964 11.005 1.00 83.56 71 ASN A C 1
ATOM 556 O O . ASN A 1 71 ? -4.852 10.403 11.223 1.00 83.56 71 ASN A O 1
ATOM 560 N N . SER A 1 72 ? -6.274 8.671 11.179 1.00 80.44 72 SER A N 1
ATOM 561 C CA . SER A 1 72 ? -5.309 7.689 11.697 1.00 80.44 72 SER A CA 1
ATOM 562 C C . SER A 1 72 ? -4.525 6.964 10.600 1.00 80.44 72 SER A C 1
ATOM 564 O O . SER A 1 72 ? -3.450 6.427 10.870 1.00 80.44 72 SER A O 1
ATOM 566 N N . VAL A 1 73 ? -5.040 6.932 9.366 1.00 88.12 73 VAL A N 1
ATOM 567 C CA . VAL A 1 73 ? -4.465 6.151 8.253 1.00 88.12 73 VAL A CA 1
ATOM 568 C C . VAL A 1 73 ? -3.916 6.997 7.114 1.00 88.12 73 VAL A C 1
ATOM 570 O O . VAL A 1 73 ? -3.221 6.460 6.255 1.00 88.12 73 VAL A O 1
ATOM 573 N N . GLU A 1 74 ? -4.156 8.307 7.102 1.00 89.88 74 GLU A N 1
ATOM 574 C CA . GLU A 1 74 ? -3.649 9.203 6.060 1.00 89.88 74 GLU A CA 1
ATOM 575 C C . GLU A 1 74 ? -2.117 9.147 5.958 1.00 89.88 74 GLU A C 1
ATOM 577 O O . GLU A 1 74 ? -1.563 9.001 4.868 1.00 89.88 74 GLU A O 1
ATOM 582 N N . GLY A 1 75 ? -1.420 9.125 7.100 1.00 91.44 75 GLY A N 1
ATOM 583 C CA . GLY A 1 75 ? 0.034 8.940 7.144 1.00 91.44 75 GLY A CA 1
ATOM 584 C C . GLY A 1 75 ? 0.493 7.595 6.567 1.00 91.44 75 GLY A C 1
ATOM 585 O O . GLY A 1 75 ? 1.530 7.528 5.912 1.00 91.44 75 GLY A O 1
ATOM 586 N N . LEU A 1 76 ? -0.296 6.532 6.744 1.00 92.12 76 LEU A N 1
ATOM 587 C CA . LEU A 1 76 ? -0.002 5.201 6.207 1.00 92.12 76 LEU A CA 1
ATOM 588 C C . LEU A 1 76 ? -0.230 5.126 4.694 1.00 92.12 76 LEU A C 1
ATOM 590 O O . LEU A 1 76 ? 0.580 4.541 3.976 1.00 92.12 76 LEU A O 1
ATOM 594 N N . LEU A 1 77 ? -1.303 5.746 4.200 1.00 92.00 77 LEU A N 1
ATOM 595 C CA . LEU A 1 77 ? -1.579 5.857 2.767 1.00 92.00 77 LEU A CA 1
ATOM 596 C C . LEU A 1 77 ? -0.510 6.707 2.069 1.00 92.00 77 LEU A C 1
ATOM 598 O O . LEU A 1 77 ? -0.009 6.314 1.018 1.00 92.00 77 LEU A O 1
ATOM 602 N N . ASN A 1 78 ? -0.093 7.814 2.687 1.00 91.94 78 ASN A N 1
ATOM 603 C CA . ASN A 1 78 ? 1.007 8.640 2.193 1.00 91.94 78 ASN A CA 1
ATOM 604 C C . ASN A 1 78 ? 2.344 7.892 2.224 1.00 91.94 78 ASN A C 1
ATOM 606 O O . ASN A 1 78 ? 3.112 7.984 1.268 1.00 91.94 78 ASN A O 1
ATOM 610 N N . ALA A 1 79 ? 2.612 7.098 3.264 1.00 92.62 79 ALA A N 1
ATOM 611 C CA . ALA A 1 79 ? 3.797 6.248 3.299 1.00 92.62 79 ALA A CA 1
ATOM 612 C C . ALA A 1 79 ? 3.799 5.277 2.111 1.00 92.62 79 ALA A C 1
ATOM 614 O O . ALA A 1 79 ? 4.774 5.242 1.363 1.00 92.62 79 ALA A O 1
ATOM 615 N N . LEU A 1 80 ? 2.695 4.569 1.855 1.00 92.06 80 LEU A N 1
ATOM 616 C CA . LEU A 1 80 ? 2.578 3.720 0.665 1.00 92.06 80 LEU A CA 1
ATOM 617 C C . LEU A 1 80 ? 2.750 4.514 -0.634 1.00 92.06 80 LEU A C 1
ATOM 619 O O . LEU A 1 80 ? 3.368 4.020 -1.561 1.00 92.06 80 LEU A O 1
ATOM 623 N N . ARG A 1 81 ? 2.248 5.746 -0.716 1.00 90.81 81 ARG A N 1
ATOM 624 C CA . ARG A 1 81 ? 2.340 6.569 -1.928 1.00 90.81 81 ARG A CA 1
ATOM 625 C C . ARG A 1 81 ? 3.757 7.058 -2.233 1.00 90.81 81 ARG A C 1
ATOM 627 O O . ARG A 1 81 ? 4.140 7.095 -3.399 1.00 90.81 81 ARG A O 1
ATOM 634 N N . TYR A 1 82 ? 4.511 7.463 -1.213 1.00 90.50 82 TYR A N 1
ATOM 635 C CA . TYR A 1 82 ? 5.785 8.167 -1.398 1.00 90.50 82 TYR A CA 1
ATOM 636 C C . TYR A 1 82 ? 7.020 7.319 -1.104 1.00 90.50 82 TYR A C 1
ATOM 638 O O . TYR A 1 82 ? 8.097 7.639 -1.596 1.00 90.50 82 TYR A O 1
ATOM 646 N N . THR A 1 83 ? 6.895 6.253 -0.310 1.00 92.62 83 THR A N 1
ATOM 647 C CA . THR A 1 83 ? 8.057 5.440 0.093 1.00 92.62 83 THR A CA 1
ATOM 648 C C . THR A 1 83 ? 8.207 4.155 -0.709 1.00 92.62 83 THR A C 1
ATOM 650 O O . THR A 1 83 ? 9.294 3.582 -0.726 1.00 92.62 83 THR A O 1
ATOM 653 N N . THR A 1 84 ? 7.160 3.688 -1.392 1.00 90.81 84 THR A N 1
ATOM 654 C CA . THR A 1 84 ? 7.254 2.485 -2.228 1.00 90.81 84 THR A CA 1
ATOM 655 C C . THR A 1 84 ? 7.960 2.782 -3.544 1.00 90.81 84 THR A C 1
ATOM 657 O O . THR A 1 84 ? 7.756 3.836 -4.146 1.00 90.81 84 THR A O 1
ATOM 660 N N . LYS A 1 85 ? 8.746 1.821 -4.012 1.00 89.00 85 LYS A N 1
ATOM 661 C CA . LYS A 1 85 ? 9.543 1.883 -5.232 1.00 89.00 85 LYS A CA 1
ATOM 662 C C . LYS A 1 85 ? 8.725 1.528 -6.475 1.00 89.00 85 LYS A C 1
ATOM 664 O O . LYS A 1 85 ? 8.833 2.219 -7.484 1.00 89.00 85 LYS A O 1
ATOM 669 N N . HIS A 1 86 ? 7.894 0.485 -6.417 1.00 89.62 86 HIS A N 1
ATOM 670 C CA . HIS A 1 86 ? 7.252 -0.073 -7.617 1.00 89.62 86 HIS A CA 1
ATOM 671 C C . HIS A 1 86 ? 5.829 0.443 -7.878 1.00 89.62 86 HIS A C 1
ATOM 673 O O . HIS A 1 86 ? 5.238 0.112 -8.905 1.00 89.62 86 HIS A O 1
ATOM 679 N N . LEU A 1 87 ? 5.259 1.296 -7.019 1.00 87.12 87 LEU A N 1
ATOM 680 C CA . LEU A 1 87 ? 3.897 1.824 -7.212 1.00 87.12 87 LEU A CA 1
ATOM 681 C C . LEU A 1 87 ? 3.712 2.525 -8.574 1.00 87.12 87 LEU A C 1
ATOM 683 O O . LEU A 1 87 ? 2.673 2.368 -9.225 1.00 87.12 87 LEU A O 1
ATOM 687 N N . ASN A 1 88 ? 4.737 3.248 -9.030 1.00 85.94 88 ASN A N 1
ATOM 688 C CA . ASN A 1 88 ? 4.735 3.975 -10.302 1.00 85.94 88 ASN A CA 1
ATOM 689 C C . ASN A 1 88 ? 5.270 3.159 -11.492 1.00 85.94 88 ASN A C 1
ATOM 691 O O . ASN A 1 88 ? 5.307 3.678 -12.608 1.00 85.94 88 ASN A O 1
ATOM 695 N N . ASP A 1 89 ? 5.583 1.876 -11.302 1.00 86.62 89 ASP A N 1
ATOM 696 C CA . ASP A 1 89 ? 6.047 0.981 -12.367 1.00 86.62 89 ASP A CA 1
ATOM 697 C C . ASP A 1 89 ? 4.906 0.532 -13.290 1.00 86.62 89 ASP A C 1
ATOM 699 O O . ASP A 1 89 ? 3.822 0.211 -12.803 1.00 86.62 89 ASP A O 1
ATOM 703 N N . GLU A 1 90 ? 5.109 0.511 -14.609 1.00 83.12 90 GLU A N 1
ATOM 704 C CA . GLU A 1 90 ? 4.071 0.195 -15.610 1.00 83.12 90 GLU A CA 1
ATOM 705 C C . GLU A 1 90 ? 3.376 -1.157 -15.375 1.00 83.12 90 GLU A C 1
ATOM 707 O O . GLU A 1 90 ? 2.215 -1.345 -15.752 1.00 83.12 90 GLU A O 1
ATOM 712 N N . THR A 1 91 ? 4.062 -2.084 -14.703 1.00 83.50 91 THR A N 1
ATOM 713 C CA . THR A 1 91 ? 3.526 -3.396 -14.324 1.00 83.50 91 THR A CA 1
ATOM 714 C C . THR A 1 91 ? 2.499 -3.333 -13.185 1.00 83.50 91 THR A C 1
ATOM 716 O O . THR A 1 91 ? 1.684 -4.253 -13.029 1.00 83.50 91 THR A O 1
ATOM 719 N N . THR A 1 92 ? 2.478 -2.238 -12.421 1.00 86.50 92 THR A N 1
ATOM 720 C CA . THR A 1 92 ? 1.553 -2.015 -11.309 1.00 86.50 92 THR A CA 1
ATOM 721 C C . THR A 1 92 ? 0.130 -1.769 -11.799 1.00 86.50 92 THR A C 1
ATOM 723 O O . THR A 1 92 ? -0.147 -0.973 -12.697 1.00 86.50 92 THR A O 1
ATOM 726 N N . SER A 1 93 ? -0.827 -2.442 -11.156 1.00 85.69 93 SER A N 1
ATOM 727 C CA . SER A 1 93 ? -2.241 -2.352 -11.519 1.00 85.69 93 SER A CA 1
ATOM 728 C C . SER A 1 93 ? -2.784 -0.922 -11.408 1.00 85.69 93 SER A C 1
ATOM 730 O O . SER A 1 93 ? -2.779 -0.328 -10.327 1.00 85.69 93 SER A O 1
ATOM 732 N N . LYS A 1 94 ? -3.357 -0.405 -12.506 1.00 86.12 94 LYS A N 1
ATOM 733 C CA . LYS A 1 94 ? -4.004 0.924 -12.572 1.00 86.12 94 LYS A CA 1
ATOM 734 C C . LYS A 1 94 ? -5.038 1.138 -11.465 1.00 86.12 94 LYS A C 1
ATOM 736 O O . LYS A 1 94 ? -5.153 2.234 -10.928 1.00 86.12 94 LYS A O 1
ATOM 741 N N . GLN A 1 95 ? -5.754 0.078 -11.088 1.00 86.75 95 GLN A N 1
ATOM 742 C CA . GLN A 1 95 ? -6.737 0.133 -10.008 1.00 86.75 95 GLN A CA 1
ATOM 743 C C . GLN A 1 95 ? -6.082 0.441 -8.656 1.00 86.75 95 GLN A C 1
ATOM 745 O O . GLN A 1 95 ? -6.611 1.247 -7.903 1.00 86.75 95 GLN A O 1
ATOM 750 N N . ILE A 1 96 ? -4.930 -0.167 -8.350 1.00 87.12 96 ILE A N 1
ATOM 751 C CA . ILE A 1 96 ? -4.222 0.072 -7.084 1.00 87.12 96 ILE A CA 1
ATOM 752 C C . ILE A 1 96 ? -3.710 1.513 -7.029 1.00 87.12 96 ILE A C 1
ATOM 754 O O . ILE A 1 96 ? -3.888 2.180 -6.013 1.00 87.12 96 ILE A O 1
ATOM 758 N N . ARG A 1 97 ? -3.166 2.023 -8.141 1.00 87.44 97 ARG A N 1
ATOM 759 C CA . ARG A 1 97 ? -2.758 3.431 -8.245 1.00 87.44 97 ARG A CA 1
ATOM 760 C C . ARG A 1 97 ? -3.923 4.377 -7.984 1.00 87.44 97 ARG A C 1
ATOM 762 O O . ARG A 1 97 ? -3.811 5.231 -7.120 1.00 87.44 97 ARG A O 1
ATOM 769 N N . SER A 1 98 ? -5.064 4.156 -8.636 1.00 87.62 98 SER A N 1
ATOM 770 C CA . SER A 1 98 ? -6.270 4.968 -8.428 1.00 87.62 98 SER A CA 1
ATOM 771 C C . SER A 1 98 ? -6.820 4.894 -7.000 1.00 87.62 98 SER A C 1
ATOM 773 O O . SER A 1 98 ? -7.565 5.777 -6.598 1.00 87.62 98 SER A O 1
ATOM 775 N N . MET A 1 99 ? -6.506 3.847 -6.230 1.00 86.56 99 MET A N 1
ATOM 776 C CA . MET A 1 99 ? -6.916 3.764 -4.827 1.00 86.56 99 MET A CA 1
ATOM 777 C C . MET A 1 99 ? -6.001 4.566 -3.890 1.00 86.56 99 MET A C 1
ATOM 779 O O . MET A 1 99 ? -6.449 4.889 -2.790 1.00 86.56 99 MET A O 1
ATOM 783 N N . LEU A 1 100 ? -4.761 4.853 -4.296 1.00 83.88 100 LEU A N 1
ATOM 784 C CA . LEU A 1 100 ? -3.761 5.614 -3.530 1.00 83.88 100 LEU A CA 1
ATOM 785 C C . LEU A 1 100 ? -3.558 7.054 -4.048 1.00 83.88 100 LEU A C 1
ATOM 787 O O . LEU A 1 100 ? -2.864 7.842 -3.402 1.00 83.88 100 LEU A O 1
ATOM 791 N N . GLN A 1 101 ? -4.138 7.382 -5.206 1.00 70.75 101 GLN A N 1
ATOM 792 C CA . GLN A 1 101 ? -4.259 8.737 -5.751 1.00 70.75 101 GLN A CA 1
ATOM 793 C C . GLN A 1 101 ? -5.476 9.447 -5.168 1.00 70.75 101 GLN A C 1
ATOM 795 O O . GLN A 1 101 ? -5.300 10.647 -4.864 1.00 70.75 101 GLN A O 1
#

Radius of gyration: 15.02 Å; chains: 1; bounding box: 27×49×37 Å

Secondary structure (DSSP, 8-state):
---PPPPP------GGGGGT---HHHHHHHHHHHHHHHHHHHHHSTT-SSSTT-SS-HHHHHHHHHTS-HHHHHHHHHHHHHH-SSTTSTTS-HHHHHHH-

Organism: NCBI:txid89673

Sequence (101 aa):
MCGVPHPPMSFLPSREYRSRFTNEETVSFCLRVMVGVIILYDHVHPVGAFAKTSKIDMKGCIKVLKDQPPNSVEGLLNALRYTTKHLNDETTSKQIRSMLQ

pLDDT: mean 77.85, std 17.63, range [38.41, 93.0]

Foldseek 3Di:
DDPDDDDDPQPDPPPVVCVPDPDPVVVLVVLVVLLVVQLVQLVPPPQHCQAPPHSHPLVVSLVSLVVDDCVSRVVSLVCNVPRGDCCPPPNGDPVSVVSSD